Protein AF-A0A524R0C8-F1 (afdb_monomer_lite)

Radius of gyration: 30.44 Å; chains: 1; bounding box: 86×41×59 Å

Secondary structure (DSSP, 8-state):
---TTTT-GGGGS-----STTHHHHHHH-----PPPHHHHHHHHHHHHHHHHHHHHHHHHS-HHHHHHHHHHHHH-HHHHHHHHHHTTTTPPTT--

pLDDT: mean 80.7, std 19.2, range [49.34, 98.69]

Sequence (96 aa):
MEEPWLYSANNLARVEPSGPTELVTEVIERPSRRAGLGDLYQLAAVAGTALGAYHGYRRSGSVSWAFGWSLFGGLMPVFAIPLAFAQGFGKKKGKS

Foldseek 3Di:
DDDPPPPDPPVVPPPDPPDPPVVVVVVPPDPPDDCDPVNVLQVLLQVQLVQQLQQQCLQDVDNVSSNVSSNCRNVPSVPSVVVCVVVPRSDHPPDD

Structure (mmCIF, N/CA/C/O backbone):
data_AF-A0A524R0C8-F1
#
_entry.id   AF-A0A524R0C8-F1
#
loop_
_atom_site.group_PDB
_atom_site.id
_atom_site.type_symbol
_atom_site.label_atom_id
_atom_site.label_alt_id
_atom_site.label_comp_id
_atom_site.label_asym_id
_atom_site.label_entity_id
_atom_site.label_seq_id
_atom_site.pdbx_PDB_ins_code
_atom_site.Cartn_x
_atom_site.Cartn_y
_atom_site.Cartn_z
_atom_site.occupancy
_atom_site.B_iso_or_equiv
_atom_site.auth_seq_id
_atom_site.auth_comp_id
_atom_site.auth_asym_id
_atom_site.auth_atom_id
_atom_site.pdbx_PDB_model_num
ATOM 1 N N . MET A 1 1 ? 73.837 -27.720 -40.088 1.00 49.34 1 MET A N 1
ATOM 2 C CA . MET A 1 1 ? 73.716 -26.271 -39.847 1.00 49.34 1 MET A CA 1
ATOM 3 C C . MET A 1 1 ? 72.413 -26.122 -39.088 1.00 49.34 1 MET A C 1
ATOM 5 O O . MET A 1 1 ? 71.366 -26.390 -39.656 1.00 49.34 1 MET A O 1
ATOM 9 N N . GLU A 1 2 ? 72.515 -25.971 -37.769 1.00 54.97 2 GLU A N 1
ATOM 10 C CA . GLU A 1 2 ? 71.371 -25.954 -36.852 1.00 54.97 2 GLU A CA 1
ATOM 11 C C . GLU A 1 2 ? 70.812 -24.532 -36.802 1.00 54.97 2 GLU A C 1
ATOM 13 O O . GLU A 1 2 ? 71.564 -23.580 -36.602 1.00 54.97 2 GLU A O 1
ATOM 18 N N . GLU A 1 3 ? 69.514 -24.387 -37.050 1.00 61.28 3 GLU A N 1
ATOM 19 C CA . GLU A 1 3 ? 68.856 -23.088 -37.179 1.00 61.28 3 GLU A CA 1
ATOM 20 C C . GLU A 1 3 ? 68.407 -22.557 -35.793 1.00 61.28 3 GLU A C 1
ATOM 22 O O . GLU A 1 3 ? 67.565 -23.181 -35.142 1.00 61.28 3 GLU A O 1
ATOM 27 N N . PRO A 1 4 ? 68.924 -21.405 -35.317 1.00 59.91 4 PRO A N 1
ATOM 28 C CA . PRO A 1 4 ? 68.800 -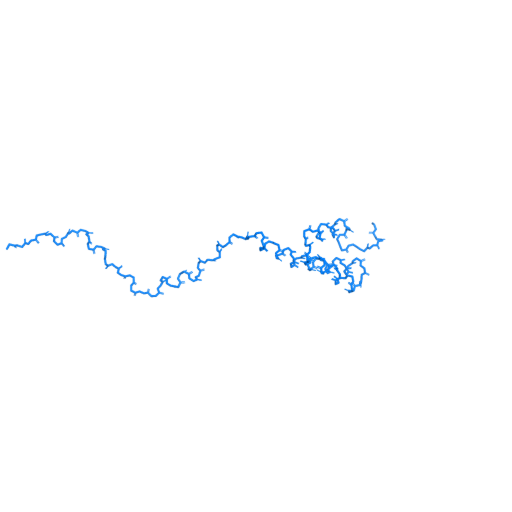20.938 -33.928 1.00 59.91 4 PRO A CA 1
ATOM 29 C C . PRO A 1 4 ? 67.511 -20.152 -33.609 1.00 59.91 4 PRO A C 1
ATOM 31 O O . PRO A 1 4 ? 67.456 -19.420 -32.623 1.00 59.91 4 PRO A O 1
ATOM 34 N N . TRP A 1 5 ? 66.450 -20.271 -34.412 1.00 60.31 5 TRP A N 1
ATOM 35 C CA . TRP A 1 5 ? 65.240 -19.440 -34.274 1.00 60.31 5 TRP A CA 1
ATOM 36 C C . TRP A 1 5 ? 64.086 -20.091 -33.488 1.00 60.31 5 TRP A C 1
ATOM 38 O O . TRP A 1 5 ? 63.005 -19.510 -33.381 1.00 60.31 5 TRP A O 1
ATOM 48 N N . LEU A 1 6 ? 64.315 -21.240 -32.842 1.00 53.28 6 LEU A N 1
ATOM 49 C CA . LEU A 1 6 ? 63.327 -21.901 -31.969 1.00 53.28 6 LEU A CA 1
ATOM 50 C C . LEU A 1 6 ? 63.185 -21.282 -30.560 1.00 53.28 6 LEU A C 1
ATOM 52 O O . LEU A 1 6 ? 62.549 -21.872 -29.693 1.00 53.28 6 LEU A O 1
ATOM 56 N N . TYR A 1 7 ? 63.717 -20.078 -30.331 1.00 56.38 7 TYR A N 1
ATOM 57 C CA . TYR A 1 7 ? 63.524 -19.302 -29.096 1.00 56.38 7 TYR A CA 1
ATOM 58 C C . TYR A 1 7 ? 62.953 -17.900 -29.375 1.00 56.38 7 TYR A C 1
ATOM 60 O O . TYR A 1 7 ? 63.360 -16.902 -28.787 1.00 56.38 7 TYR A O 1
ATOM 68 N N . SER A 1 8 ? 61.984 -17.800 -30.289 1.00 50.38 8 SER A N 1
ATOM 69 C CA . SER A 1 8 ? 61.129 -16.612 -30.379 1.00 50.38 8 SER A CA 1
ATOM 70 C C . SER A 1 8 ? 59.968 -16.748 -29.392 1.00 50.38 8 SER A C 1
ATOM 72 O O . SER A 1 8 ? 59.245 -17.745 -29.406 1.00 50.38 8 SER A O 1
ATOM 74 N N . ALA A 1 9 ? 59.786 -15.737 -28.540 1.00 55.25 9 ALA A N 1
ATOM 75 C CA . ALA A 1 9 ? 58.812 -15.635 -27.447 1.00 55.25 9 ALA A CA 1
ATOM 76 C C . ALA A 1 9 ? 57.320 -15.701 -27.863 1.00 55.25 9 ALA A C 1
ATOM 78 O O . ALA A 1 9 ? 56.436 -15.358 -27.082 1.00 55.25 9 ALA A O 1
ATOM 79 N N . ASN A 1 10 ? 57.022 -16.179 -29.071 1.00 53.97 10 ASN A N 1
ATOM 80 C CA . ASN A 1 10 ? 55.673 -16.336 -29.608 1.00 53.97 10 ASN A CA 1
ATOM 81 C C . ASN A 1 10 ? 55.041 -17.709 -29.307 1.00 53.97 10 ASN A C 1
ATOM 83 O O . ASN A 1 10 ? 53.877 -17.922 -29.627 1.00 53.97 10 ASN A O 1
ATOM 87 N N . ASN A 1 11 ? 55.752 -18.619 -28.631 1.00 53.09 11 ASN A N 1
ATOM 88 C CA . ASN A 1 11 ? 55.192 -19.887 -28.135 1.00 53.09 11 ASN A CA 1
ATOM 89 C C . ASN A 1 11 ? 54.517 -19.783 -26.752 1.00 53.09 11 ASN A C 1
ATOM 91 O O . ASN A 1 11 ? 54.236 -20.799 -26.123 1.00 53.09 11 ASN A O 1
ATOM 95 N N . LEU A 1 12 ? 54.208 -18.574 -26.277 1.00 53.03 12 LEU A N 1
ATOM 96 C CA . LEU A 1 12 ? 53.353 -18.383 -25.096 1.00 53.03 12 LEU A CA 1
ATOM 97 C C . LEU A 1 12 ? 51.852 -18.367 -25.435 1.00 53.03 12 LEU A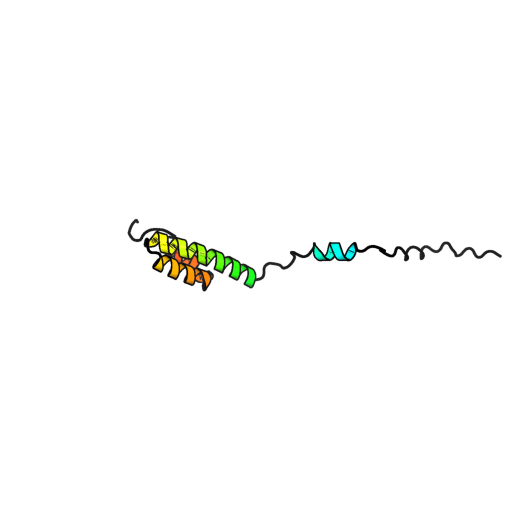 C 1
ATOM 99 O O . LEU A 1 12 ? 51.020 -18.260 -24.541 1.00 53.03 12 LEU A O 1
ATOM 103 N N . ALA A 1 13 ? 51.487 -18.541 -26.708 1.00 56.53 13 ALA A N 1
ATOM 104 C CA . ALA A 1 13 ? 50.099 -18.603 -27.166 1.00 56.53 13 ALA A CA 1
ATOM 105 C C . ALA A 1 13 ? 49.536 -20.037 -27.263 1.00 56.53 13 ALA A C 1
ATOM 107 O O . ALA A 1 13 ? 48.710 -20.328 -28.126 1.00 56.53 13 ALA A O 1
ATOM 108 N N . ARG A 1 14 ? 49.968 -20.955 -26.391 1.00 56.53 14 ARG A N 1
ATOM 109 C CA . ARG A 1 14 ? 49.257 -22.227 -26.188 1.00 56.53 14 ARG A CA 1
ATOM 110 C C . ARG A 1 14 ? 49.299 -22.665 -24.727 1.00 56.53 14 ARG A C 1
ATOM 112 O O . ARG A 1 14 ? 49.847 -23.705 -24.384 1.00 56.53 14 ARG A O 1
ATOM 119 N N . VAL A 1 15 ? 48.675 -21.866 -23.871 1.00 53.88 15 VAL A N 1
ATOM 120 C CA . VAL A 1 15 ? 47.952 -22.424 -22.728 1.00 53.88 15 VAL A CA 1
ATOM 121 C C . VAL A 1 15 ? 46.488 -22.390 -23.138 1.00 53.88 15 VAL A C 1
ATOM 123 O O . VAL A 1 15 ? 45.837 -21.354 -23.051 1.00 53.88 15 VAL A O 1
ATOM 126 N N . GLU A 1 16 ? 45.997 -23.500 -23.685 1.00 61.56 16 GLU A N 1
ATOM 127 C CA . GLU A 1 16 ? 44.554 -23.690 -23.779 1.00 61.56 16 GLU A CA 1
ATOM 128 C C . GLU A 1 16 ? 44.003 -23.796 -22.352 1.00 61.56 16 GLU A C 1
ATOM 130 O O . GLU A 1 16 ? 44.543 -24.580 -21.562 1.00 61.56 16 GLU A O 1
ATOM 135 N N . PRO A 1 17 ? 42.943 -23.061 -21.984 1.00 52.84 17 PRO A N 1
ATOM 136 C CA . PRO A 1 17 ? 42.205 -23.374 -20.775 1.00 52.84 17 PRO A CA 1
ATOM 137 C C . PRO A 1 17 ? 41.446 -24.689 -21.009 1.00 52.84 17 PRO A C 1
ATOM 139 O O . PRO A 1 17 ? 40.284 -24.708 -21.399 1.00 52.84 17 PRO A O 1
ATOM 142 N N . SER A 1 18 ? 42.109 -25.824 -20.788 1.00 56.94 18 SER A N 1
ATOM 143 C CA . SER A 1 18 ? 41.496 -27.153 -20.844 1.00 56.94 18 SER A CA 1
ATOM 144 C C . SER A 1 18 ? 40.707 -27.438 -19.559 1.00 56.94 18 SER A C 1
ATOM 146 O O . SER A 1 18 ? 41.039 -28.352 -18.801 1.00 56.94 18 SER A O 1
ATOM 148 N N . GLY A 1 19 ? 39.685 -26.631 -19.263 1.00 58.06 19 GLY A N 1
ATOM 149 C CA . GLY A 1 19 ? 38.866 -26.819 -18.068 1.00 58.06 19 GLY A CA 1
ATOM 150 C C . GLY A 1 19 ? 37.496 -26.136 -18.141 1.00 58.06 19 GLY A C 1
ATOM 151 O O . GLY A 1 19 ? 37.393 -25.031 -18.668 1.00 58.06 19 GLY A O 1
ATOM 152 N N . PRO A 1 20 ? 36.438 -26.742 -17.569 1.00 56.41 20 PRO A N 1
ATOM 153 C CA . PRO A 1 20 ? 35.090 -26.172 -17.491 1.00 56.41 20 PRO A CA 1
ATOM 154 C C . PRO A 1 20 ? 34.984 -25.057 -16.431 1.00 56.41 20 PRO A C 1
ATOM 156 O O . PRO A 1 20 ? 33.997 -24.967 -15.708 1.00 56.41 20 PRO A O 1
ATOM 159 N N . THR A 1 21 ? 36.010 -24.220 -16.288 1.00 54.56 21 THR A N 1
ATOM 160 C CA . THR A 1 21 ? 36.104 -23.224 -15.208 1.00 54.56 21 THR A CA 1
ATOM 161 C C . THR A 1 21 ? 35.584 -21.850 -15.640 1.00 54.56 21 THR A C 1
ATOM 163 O O . THR A 1 21 ? 35.095 -21.086 -14.809 1.00 54.56 21 THR A O 1
ATOM 166 N N . GLU A 1 22 ? 35.595 -21.545 -16.942 1.00 53.69 22 GLU A N 1
ATOM 167 C CA . GLU A 1 22 ? 35.019 -20.291 -17.458 1.00 53.69 22 GLU A CA 1
ATOM 168 C C . GLU A 1 22 ? 33.482 -20.300 -17.420 1.00 53.69 22 GLU A C 1
ATOM 170 O O . GLU A 1 22 ? 32.868 -19.300 -17.056 1.00 53.69 22 GLU A O 1
ATOM 175 N N . LEU A 1 23 ? 32.857 -21.461 -17.650 1.00 53.00 23 LEU A N 1
ATOM 176 C CA . LEU A 1 23 ? 31.399 -21.629 -17.567 1.00 53.00 23 LEU A CA 1
ATOM 177 C C . LEU A 1 23 ? 30.849 -21.515 -16.138 1.00 53.00 23 LEU A C 1
ATOM 179 O O . LEU A 1 23 ? 29.687 -21.165 -15.951 1.00 53.00 23 LEU A O 1
ATOM 183 N N . VAL A 1 24 ? 31.662 -21.805 -15.119 1.00 55.72 24 VAL A N 1
ATOM 184 C CA . VAL A 1 24 ? 31.228 -21.740 -13.712 1.00 55.72 24 VAL A CA 1
ATOM 185 C C . VAL A 1 24 ? 31.335 -20.315 -13.164 1.00 55.72 24 VAL A C 1
ATOM 187 O O . VAL A 1 24 ? 30.533 -19.925 -12.318 1.00 55.72 24 VAL A O 1
ATOM 190 N N . THR A 1 25 ? 32.264 -19.508 -13.682 1.00 54.97 25 THR A N 1
ATOM 191 C CA . THR A 1 25 ? 32.439 -18.119 -13.227 1.00 54.97 25 THR A CA 1
ATOM 192 C C . THR A 1 25 ? 31.370 -17.188 -13.815 1.00 54.97 25 THR A C 1
ATOM 194 O O . THR A 1 25 ? 30.828 -16.350 -13.098 1.00 54.97 25 THR A O 1
ATOM 197 N N . GLU A 1 26 ? 30.958 -17.392 -15.073 1.00 54.12 26 GLU A N 1
ATOM 198 C CA . GLU A 1 26 ? 29.917 -16.568 -15.714 1.00 54.12 26 GLU A CA 1
ATOM 199 C C . GLU A 1 26 ? 28.521 -16.751 -15.078 1.00 54.12 26 GLU A C 1
ATOM 201 O O . GLU A 1 26 ? 27.713 -15.822 -15.041 1.00 54.12 26 GLU A O 1
ATOM 206 N N . VAL A 1 27 ? 28.246 -17.931 -14.511 1.00 57.44 27 VAL A N 1
ATOM 207 C CA . VAL A 1 27 ? 26.958 -18.261 -13.872 1.00 57.44 27 VAL A CA 1
ATOM 208 C C . VAL A 1 27 ? 26.808 -17.622 -12.484 1.00 57.44 27 VAL A C 1
ATOM 210 O O . VAL A 1 27 ? 25.685 -17.406 -12.027 1.00 57.44 27 VAL A O 1
ATOM 213 N N . ILE A 1 28 ? 27.914 -17.284 -11.813 1.00 58.94 28 ILE A N 1
ATOM 214 C CA . ILE A 1 28 ? 27.895 -16.764 -10.434 1.00 58.94 28 ILE A CA 1
ATOM 215 C C . ILE A 1 28 ? 27.981 -15.226 -10.399 1.00 58.94 28 ILE A C 1
ATOM 217 O O . ILE A 1 28 ? 27.491 -14.596 -9.460 1.00 58.94 28 ILE A O 1
ATOM 221 N N . GLU A 1 29 ? 28.501 -14.590 -11.449 1.00 59.34 29 GLU A N 1
ATOM 222 C CA . GLU A 1 29 ? 28.802 -13.155 -11.469 1.00 59.34 29 GLU A CA 1
ATOM 223 C C . GLU A 1 29 ? 27.847 -12.326 -12.345 1.00 59.34 29 GLU A C 1
ATOM 225 O O . GLU A 1 29 ? 28.253 -11.634 -13.279 1.00 59.34 29 GLU A O 1
ATOM 230 N N . ARG A 1 30 ? 26.542 -12.305 -12.034 1.00 58.22 30 ARG A N 1
ATOM 231 C CA . ARG A 1 30 ? 25.726 -11.170 -12.510 1.00 58.22 30 ARG A CA 1
ATOM 232 C C . ARG A 1 30 ? 24.509 -10.768 -11.670 1.00 58.22 30 ARG A C 1
ATOM 234 O O . ARG A 1 30 ? 23.415 -10.642 -12.220 1.00 58.22 30 ARG A O 1
ATOM 241 N N . PRO A 1 31 ? 24.660 -10.357 -10.399 1.00 59.84 31 PRO A N 1
ATOM 242 C CA . PRO A 1 31 ? 23.723 -9.410 -9.811 1.00 59.84 31 PRO A CA 1
ATOM 243 C C . PRO A 1 31 ? 24.138 -7.976 -10.193 1.00 59.84 31 PRO A C 1
ATOM 245 O O . PRO A 1 31 ? 24.378 -7.137 -9.334 1.00 59.84 31 PRO A O 1
ATOM 248 N N . SER A 1 32 ? 24.281 -7.673 -11.488 1.00 61.25 32 SER A N 1
ATOM 249 C CA . SER A 1 32 ? 24.638 -6.322 -11.958 1.00 61.25 32 SER A CA 1
ATOM 250 C C . SER A 1 32 ? 23.594 -5.721 -12.897 1.00 61.25 32 SER A C 1
ATOM 252 O O . SER A 1 32 ? 23.909 -4.925 -13.781 1.00 61.25 32 SER A O 1
ATOM 254 N N . ARG A 1 33 ? 22.309 -6.028 -12.675 1.00 70.69 33 ARG A N 1
ATOM 255 C CA . ARG A 1 33 ? 21.265 -5.082 -13.085 1.00 70.69 33 ARG A CA 1
ATOM 256 C C . ARG A 1 33 ? 21.172 -4.012 -12.008 1.00 70.69 33 ARG A C 1
ATOM 258 O O . ARG A 1 33 ? 20.812 -4.305 -10.872 1.00 70.69 33 ARG A O 1
ATOM 265 N N . ARG A 1 34 ? 21.505 -2.766 -12.360 1.00 75.25 34 ARG A N 1
ATOM 266 C CA . ARG A 1 34 ? 21.069 -1.613 -11.563 1.00 75.25 34 ARG A CA 1
ATOM 267 C C . ARG A 1 34 ? 19.558 -1.736 -11.403 1.00 75.25 34 ARG A C 1
ATOM 269 O O . ARG A 1 34 ? 18.888 -1.956 -12.412 1.00 75.25 34 ARG A O 1
ATOM 276 N N . ALA A 1 35 ? 19.062 -1.619 -10.172 1.00 80.06 35 ALA A N 1
ATOM 277 C CA . ALA A 1 35 ? 17.630 -1.656 -9.909 1.00 80.06 35 ALA A CA 1
ATOM 278 C C . ALA A 1 35 ? 16.941 -0.647 -10.835 1.00 80.06 35 ALA A C 1
ATOM 280 O O . ALA A 1 35 ? 17.236 0.552 -10.803 1.00 80.06 35 ALA A O 1
ATOM 281 N N . GLY A 1 36 ? 16.095 -1.160 -11.720 1.00 89.69 36 GLY A N 1
ATOM 282 C CA . GLY A 1 36 ? 15.334 -0.342 -12.642 1.00 89.69 36 GLY A CA 1
ATOM 283 C C . GLY A 1 36 ? 14.189 0.348 -11.915 1.00 89.69 36 GLY A C 1
ATOM 284 O O . GLY A 1 36 ? 13.775 -0.054 -10.827 1.00 89.69 36 GLY A O 1
ATOM 285 N N . LEU A 1 37 ? 13.608 1.361 -12.556 1.00 92.31 37 LEU A N 1
ATOM 286 C CA . LEU A 1 37 ? 12.413 2.031 -12.039 1.00 92.31 37 LEU A CA 1
ATOM 287 C C . LEU A 1 37 ? 11.266 1.033 -11.765 1.00 92.31 37 LEU A C 1
ATOM 289 O O . LEU A 1 37 ? 10.508 1.207 -10.816 1.00 92.31 37 LEU A O 1
ATOM 293 N N . GLY A 1 38 ? 11.180 -0.039 -12.562 1.00 94.50 38 GLY A N 1
ATOM 294 C CA . GLY A 1 38 ? 10.229 -1.134 -12.365 1.00 94.50 38 GLY A CA 1
ATOM 295 C C . GLY A 1 38 ? 10.494 -1.965 -11.107 1.00 94.50 38 GLY A C 1
ATOM 296 O O . GLY A 1 38 ? 9.547 -2.271 -10.389 1.00 94.50 38 GLY A O 1
ATOM 297 N N . ASP A 1 39 ? 11.756 -2.266 -10.793 1.00 94.38 39 ASP A N 1
ATOM 298 C CA . ASP A 1 39 ? 12.119 -3.016 -9.580 1.00 94.38 39 ASP A CA 1
ATOM 299 C C . ASP A 1 39 ? 11.778 -2.200 -8.328 1.00 94.38 39 ASP A C 1
ATOM 301 O O . ASP A 1 39 ? 11.187 -2.707 -7.374 1.00 94.38 39 ASP A O 1
ATOM 305 N N . LEU A 1 40 ? 12.074 -0.896 -8.365 1.00 94.69 40 LEU A N 1
ATOM 306 C CA . LEU A 1 40 ? 11.702 0.036 -7.301 1.00 94.69 40 LEU A CA 1
ATOM 307 C C . LEU A 1 40 ? 10.185 0.139 -7.146 1.00 94.69 40 LEU A C 1
ATOM 309 O O . LEU A 1 40 ? 9.688 0.147 -6.022 1.00 94.69 40 LEU A O 1
ATOM 313 N N . TYR A 1 41 ? 9.444 0.188 -8.254 1.00 95.88 41 TYR A N 1
ATOM 314 C CA . TYR A 1 41 ? 7.987 0.217 -8.211 1.00 95.88 41 TYR A CA 1
ATOM 315 C C . TYR A 1 41 ? 7.409 -1.076 -7.624 1.00 95.88 41 TYR A C 1
ATOM 317 O O . TYR A 1 41 ? 6.507 -1.005 -6.796 1.00 95.88 41 TYR A O 1
ATOM 325 N N . GLN A 1 42 ? 7.941 -2.249 -7.983 1.00 97.19 42 GLN A N 1
ATOM 326 C CA . GLN A 1 42 ? 7.504 -3.527 -7.410 1.00 97.19 42 GLN A CA 1
ATOM 327 C C . GLN A 1 42 ? 7.785 -3.606 -5.909 1.00 97.19 42 GLN A C 1
ATOM 329 O O . GLN A 1 42 ? 6.901 -3.973 -5.136 1.00 97.19 42 GLN A O 1
ATOM 334 N N . LEU A 1 43 ? 8.981 -3.199 -5.473 1.00 96.94 43 LEU A N 1
ATOM 335 C CA . LEU A 1 43 ? 9.304 -3.105 -4.049 1.00 96.94 43 LEU A CA 1
ATOM 336 C C . LEU A 1 43 ? 8.364 -2.133 -3.330 1.00 96.94 43 LEU A C 1
ATOM 338 O O . LEU A 1 43 ? 7.851 -2.449 -2.255 1.00 96.94 43 LEU A O 1
ATOM 342 N N . ALA A 1 44 ? 8.083 -0.980 -3.940 1.00 97.31 44 ALA A N 1
ATOM 343 C CA . ALA A 1 44 ? 7.146 -0.007 -3.399 1.00 97.31 44 ALA A CA 1
ATOM 344 C C . ALA A 1 44 ? 5.717 -0.560 -3.343 1.00 97.31 44 ALA A C 1
ATOM 346 O O . ALA A 1 44 ? 5.024 -0.292 -2.371 1.00 97.31 44 ALA A O 1
ATOM 347 N N . ALA A 1 45 ? 5.280 -1.350 -4.324 1.00 98.31 45 ALA A N 1
ATOM 348 C CA . ALA A 1 45 ? 3.970 -1.999 -4.343 1.00 98.31 45 ALA A CA 1
ATOM 349 C C . ALA A 1 45 ? 3.841 -3.047 -3.229 1.00 98.31 45 ALA A C 1
ATOM 351 O O . ALA A 1 45 ? 2.842 -3.073 -2.508 1.00 98.31 45 ALA A O 1
ATOM 352 N N . VAL A 1 46 ? 4.868 -3.876 -3.017 1.00 98.44 46 VAL A N 1
ATOM 353 C CA . VAL A 1 46 ? 4.897 -4.843 -1.906 1.00 98.44 46 VAL A CA 1
ATOM 354 C C . VAL A 1 46 ? 4.848 -4.112 -0.563 1.00 98.44 46 VAL A C 1
ATOM 356 O O . VAL A 1 46 ? 3.997 -4.411 0.278 1.00 98.44 46 VAL A O 1
ATOM 359 N N . ALA A 1 47 ? 5.705 -3.104 -0.380 1.00 97.88 47 ALA A N 1
ATOM 360 C CA . ALA A 1 47 ? 5.711 -2.283 0.826 1.00 97.88 47 ALA A CA 1
ATOM 361 C C . ALA A 1 47 ? 4.373 -1.553 1.018 1.00 97.88 47 ALA A C 1
ATOM 363 O O . ALA A 1 47 ? 3.816 -1.556 2.112 1.00 97.88 47 ALA A O 1
ATOM 364 N N . GLY A 1 48 ? 3.822 -0.979 -0.047 1.00 98.31 48 GLY A N 1
ATOM 365 C CA . GLY A 1 48 ? 2.548 -0.275 -0.058 1.00 98.31 48 GLY A CA 1
ATOM 366 C C . GLY A 1 48 ? 1.389 -1.186 0.325 1.00 98.31 48 GLY A C 1
ATOM 367 O O . GLY A 1 48 ? 0.554 -0.783 1.128 1.00 98.31 48 GLY A O 1
ATOM 368 N N . THR A 1 49 ? 1.373 -2.430 -0.154 1.00 98.69 49 THR A N 1
ATOM 369 C CA . THR A 1 49 ? 0.380 -3.447 0.229 1.00 98.69 49 THR A CA 1
ATOM 370 C C . THR A 1 49 ? 0.400 -3.681 1.741 1.00 98.69 49 THR A C 1
ATOM 372 O O . THR A 1 49 ? -0.624 -3.539 2.411 1.00 98.69 49 THR A O 1
ATOM 375 N N . ALA A 1 50 ? 1.578 -3.960 2.306 1.00 98.31 50 ALA A N 1
ATOM 376 C CA . ALA A 1 50 ? 1.730 -4.223 3.737 1.00 98.31 50 ALA A CA 1
ATOM 377 C C . ALA A 1 50 ? 1.407 -2.989 4.600 1.00 98.31 50 ALA A C 1
ATOM 379 O O . ALA A 1 50 ? 0.646 -3.073 5.569 1.00 98.31 50 ALA A O 1
ATOM 380 N N . LEU A 1 51 ? 1.950 -1.824 4.232 1.00 97.94 51 LEU A N 1
ATOM 381 C CA . LEU A 1 51 ? 1.721 -0.561 4.936 1.00 97.94 51 LEU A CA 1
ATOM 382 C C . LEU A 1 51 ? 0.254 -0.131 4.852 1.00 97.94 51 LEU A C 1
ATOM 384 O O . LEU A 1 51 ? -0.300 0.335 5.846 1.00 97.94 51 LEU A O 1
ATOM 388 N N . GLY A 1 52 ? -0.384 -0.319 3.699 1.00 98.06 52 GLY A N 1
ATOM 389 C CA . GLY A 1 52 ? -1.799 -0.056 3.480 1.00 98.06 52 GLY A CA 1
ATOM 390 C C . GLY A 1 52 ? -2.675 -0.938 4.365 1.00 98.06 52 GLY A C 1
ATOM 391 O O . GLY A 1 52 ? -3.482 -0.415 5.136 1.00 98.06 52 GLY A O 1
ATOM 392 N N . ALA A 1 53 ? -2.464 -2.257 4.340 1.00 98.44 53 ALA A N 1
ATOM 393 C CA . ALA A 1 53 ? -3.186 -3.192 5.203 1.00 98.44 53 ALA A CA 1
ATOM 394 C C . ALA A 1 53 ? -3.090 -2.788 6.682 1.00 98.44 53 ALA A C 1
ATOM 396 O O . ALA A 1 53 ? -4.108 -2.646 7.368 1.00 98.44 53 ALA A O 1
ATOM 397 N N . TYR A 1 54 ? -1.869 -2.521 7.159 1.00 98.00 54 TYR A N 1
ATOM 398 C CA . TYR A 1 54 ? -1.631 -2.075 8.529 1.00 98.00 54 TYR A CA 1
ATOM 399 C C . TYR A 1 54 ? -2.335 -0.748 8.836 1.00 98.00 54 TYR A C 1
ATOM 401 O O . TYR A 1 54 ? -3.035 -0.640 9.846 1.00 98.00 54 TYR A O 1
ATOM 409 N N . HIS A 1 55 ? -2.191 0.257 7.967 1.00 97.38 55 HIS A N 1
ATOM 410 C CA . HIS A 1 55 ? -2.816 1.565 8.139 1.00 97.38 55 HIS A CA 1
ATOM 411 C C . HIS A 1 55 ? -4.340 1.455 8.238 1.00 97.38 55 HIS A C 1
ATOM 413 O O . HIS A 1 55 ? -4.936 1.958 9.196 1.00 97.38 55 HIS A O 1
ATOM 419 N N . GLY A 1 56 ? -4.971 0.772 7.279 1.00 96.94 56 GLY A N 1
ATOM 420 C CA . GLY A 1 56 ? -6.418 0.586 7.231 1.00 96.94 56 GLY A CA 1
ATOM 421 C C . GLY A 1 56 ? -6.931 -0.133 8.477 1.00 96.94 56 GLY A C 1
ATOM 422 O O . GLY A 1 56 ? -7.847 0.359 9.150 1.00 96.94 56 GLY A O 1
ATOM 423 N N . TYR A 1 57 ? -6.285 -1.235 8.863 1.00 96.88 57 TYR A N 1
ATOM 424 C CA . TYR A 1 57 ? -6.684 -1.971 10.059 1.00 96.88 57 TYR A CA 1
ATOM 425 C C . TYR A 1 57 ? -6.528 -1.127 11.324 1.00 96.88 57 TYR A C 1
ATOM 427 O O . TYR A 1 57 ? -7.455 -1.017 12.119 1.00 96.88 57 TYR A O 1
ATOM 435 N N . ARG A 1 58 ? -5.389 -0.462 11.523 1.00 95.06 58 ARG A N 1
ATOM 436 C CA . ARG A 1 58 ? -5.140 0.311 12.750 1.00 95.06 58 ARG A CA 1
ATOM 437 C C . ARG A 1 58 ? -6.037 1.532 12.884 1.00 95.06 58 ARG A C 1
ATOM 439 O O . ARG A 1 58 ? -6.421 1.873 14.002 1.00 95.06 58 ARG A O 1
ATOM 446 N N . ARG A 1 59 ? -6.394 2.170 11.770 1.00 92.25 59 ARG A N 1
ATOM 447 C CA . ARG A 1 59 ? -7.246 3.363 11.763 1.00 92.25 59 ARG A CA 1
ATOM 448 C C . ARG A 1 59 ? -8.702 3.056 12.111 1.00 92.25 59 ARG A C 1
ATOM 450 O O . ARG A 1 59 ? -9.361 3.912 12.699 1.00 92.25 59 ARG A O 1
ATOM 457 N N . SER A 1 60 ? -9.188 1.867 11.751 1.00 94.12 60 SER A N 1
ATOM 458 C CA . SER A 1 60 ? -10.618 1.521 11.797 1.00 94.12 60 SER A CA 1
ATOM 459 C C . SER A 1 60 ? -10.973 0.292 12.642 1.00 94.12 60 SER A C 1
ATOM 461 O O . SER A 1 60 ? -12.111 0.169 13.076 1.00 94.12 60 SER A O 1
ATOM 463 N N . GLY A 1 61 ? -10.032 -0.625 12.869 1.00 93.75 61 GLY A N 1
ATOM 464 C CA . GLY A 1 61 ? -10.286 -1.970 13.395 1.00 93.75 61 GLY A CA 1
ATOM 465 C C . GLY A 1 61 ? -10.939 -2.933 12.393 1.00 93.75 61 GLY A C 1
ATOM 466 O O . GLY A 1 61 ? -11.269 -4.051 12.771 1.00 93.75 61 GLY A O 1
ATOM 467 N N . SER A 1 62 ? -11.144 -2.527 11.134 1.00 95.38 62 SER A N 1
ATOM 468 C CA . SER A 1 62 ? -11.868 -3.307 10.124 1.00 95.38 62 SER A CA 1
ATOM 469 C C . SER A 1 62 ? -10.929 -4.027 9.159 1.00 95.38 62 SER A C 1
ATOM 471 O O . SER A 1 62 ? -10.042 -3.412 8.561 1.00 95.38 62 SER A O 1
ATOM 473 N N . VAL A 1 63 ? -11.178 -5.324 8.952 1.00 97.31 63 VAL A N 1
ATOM 474 C CA . VAL A 1 63 ? -10.474 -6.152 7.958 1.00 97.31 63 VAL A CA 1
ATOM 475 C C . VAL A 1 63 ? -10.794 -5.694 6.535 1.00 97.31 63 VAL A C 1
ATOM 477 O O . VAL A 1 63 ? -9.890 -5.596 5.713 1.00 97.31 63 VAL A O 1
ATOM 480 N N . SER A 1 64 ? -12.043 -5.326 6.239 1.00 96.56 64 SER A N 1
ATOM 481 C CA . SER A 1 64 ? -12.416 -4.834 4.905 1.00 96.56 64 SER A CA 1
ATOM 482 C C . SER A 1 64 ? -11.727 -3.509 4.577 1.00 96.56 64 SER A C 1
ATOM 484 O O . SER A 1 64 ? -11.292 -3.293 3.448 1.00 96.56 64 SER A O 1
ATOM 486 N N . TRP A 1 65 ? -11.566 -2.629 5.571 1.00 95.94 65 TRP A N 1
ATOM 487 C CA . TRP A 1 65 ? -10.827 -1.380 5.378 1.00 95.94 65 TRP A CA 1
ATOM 488 C C . TRP A 1 65 ? -9.321 -1.621 5.236 1.00 95.94 65 TRP A C 1
ATOM 490 O O . TRP A 1 65 ? -8.668 -0.960 4.430 1.00 95.94 65 TRP A O 1
ATOM 500 N N . ALA A 1 66 ? -8.774 -2.598 5.966 1.00 97.94 66 ALA A N 1
ATOM 501 C CA . ALA A 1 66 ? -7.410 -3.074 5.760 1.00 97.94 66 ALA A CA 1
ATOM 502 C C . ALA A 1 66 ? -7.214 -3.576 4.325 1.00 97.94 66 ALA A C 1
ATOM 504 O O . ALA A 1 66 ? -6.271 -3.165 3.660 1.00 97.94 66 ALA A O 1
ATOM 505 N N . PHE A 1 67 ? -8.140 -4.391 3.817 1.00 98.38 67 PHE A N 1
ATOM 506 C CA . PHE A 1 67 ? -8.082 -4.914 2.457 1.00 98.38 67 PHE A CA 1
ATOM 507 C C . PHE A 1 67 ? -8.134 -3.801 1.402 1.00 98.38 67 PHE A C 1
ATOM 509 O O . PHE A 1 67 ? -7.301 -3.780 0.499 1.00 98.38 67 PHE A O 1
ATOM 516 N N . GLY A 1 68 ? -9.041 -2.828 1.547 1.00 98.00 68 GLY A N 1
ATOM 517 C CA . GLY A 1 68 ? -9.118 -1.681 0.636 1.00 98.00 68 GLY A CA 1
ATOM 518 C C . GLY A 1 68 ? -7.813 -0.879 0.581 1.00 98.00 68 GLY A C 1
ATOM 519 O O . GLY A 1 68 ? -7.313 -0.578 -0.502 1.00 98.00 68 GLY A O 1
ATOM 520 N N . TRP A 1 69 ? -7.210 -0.594 1.739 1.00 98.12 69 TRP A N 1
ATOM 521 C CA . TRP A 1 69 ? -5.916 0.092 1.792 1.00 98.12 69 TRP A CA 1
ATOM 522 C C . TRP A 1 69 ? -4.750 -0.767 1.307 1.00 98.12 69 TRP A C 1
ATOM 524 O O . TRP A 1 69 ? -3.827 -0.232 0.702 1.00 98.12 69 TRP A O 1
ATOM 534 N N . SER A 1 70 ? -4.787 -2.078 1.541 1.00 98.38 70 SER A N 1
ATOM 535 C CA . SER A 1 70 ? -3.811 -3.034 1.013 1.00 98.38 70 SER A CA 1
ATOM 536 C C . SER A 1 70 ? -3.804 -3.010 -0.512 1.00 98.38 70 SER A C 1
ATOM 538 O O . SER A 1 70 ? -2.751 -2.873 -1.128 1.00 98.38 70 SER A O 1
ATOM 540 N N . LEU A 1 71 ? -4.987 -3.086 -1.128 1.00 98.56 71 LEU A N 1
ATOM 541 C CA . LEU A 1 71 ? -5.130 -3.051 -2.579 1.00 98.56 71 LEU A CA 1
ATOM 542 C C . LEU A 1 71 ? -4.677 -1.702 -3.147 1.00 98.56 71 LEU A C 1
ATOM 544 O O . LEU A 1 71 ? -3.913 -1.661 -4.108 1.00 98.56 71 LEU A O 1
ATOM 548 N N . PHE A 1 72 ? -5.087 -0.596 -2.521 1.00 98.38 72 PHE A N 1
ATOM 549 C CA . PHE A 1 72 ? -4.658 0.740 -2.933 1.00 98.38 72 PHE A CA 1
ATOM 550 C C . PHE A 1 72 ? -3.137 0.924 -2.814 1.00 98.38 72 PHE A C 1
ATOM 552 O O . PHE A 1 72 ? -2.509 1.477 -3.714 1.00 98.38 72 PHE A O 1
ATOM 559 N N . GLY A 1 73 ? -2.537 0.408 -1.742 1.00 98.19 73 GLY A N 1
ATOM 560 C CA . GLY A 1 73 ? -1.098 0.421 -1.512 1.00 98.19 73 GLY A CA 1
ATOM 561 C C . GLY A 1 73 ? -0.298 -0.379 -2.535 1.00 98.19 73 GLY A C 1
ATOM 562 O O . GLY A 1 73 ? 0.760 0.076 -2.958 1.00 98.19 73 GLY A O 1
ATOM 563 N N . GLY A 1 74 ? -0.808 -1.535 -2.960 1.00 98.25 74 GLY A N 1
ATOM 564 C CA . GLY A 1 74 ? -0.171 -2.354 -3.991 1.00 98.25 74 GLY A CA 1
ATOM 565 C C . GLY A 1 74 ? -0.293 -1.775 -5.397 1.00 98.25 74 GLY A C 1
ATOM 566 O O . GLY A 1 74 ? 0.673 -1.790 -6.151 1.00 98.25 74 GLY A O 1
ATOM 567 N N . LEU A 1 75 ? -1.462 -1.235 -5.750 1.00 98.25 75 LEU A N 1
ATOM 568 C CA . LEU A 1 75 ? -1.712 -0.706 -7.094 1.00 98.25 75 LEU A CA 1
ATOM 569 C C . LEU A 1 75 ? -1.147 0.698 -7.302 1.00 98.25 75 LEU A C 1
ATOM 571 O O . LEU A 1 75 ? -0.773 1.052 -8.413 1.00 98.25 75 LEU A O 1
ATOM 575 N N . MET A 1 76 ? -1.129 1.523 -6.257 1.00 97.75 76 MET A N 1
ATOM 576 C CA . MET A 1 76 ? -0.763 2.937 -6.348 1.00 97.75 76 MET A CA 1
ATOM 577 C C . MET A 1 76 ? 0.169 3.344 -5.196 1.00 97.75 76 MET A C 1
ATOM 579 O O . MET A 1 76 ? -0.131 4.302 -4.476 1.00 97.75 76 MET A O 1
ATOM 583 N N . PRO A 1 77 ? 1.325 2.672 -5.008 1.00 97.06 77 PRO A N 1
ATOM 584 C CA . PRO A 1 77 ? 2.196 2.886 -3.848 1.00 97.06 77 PRO A CA 1
ATOM 585 C C . PRO A 1 77 ? 2.696 4.329 -3.723 1.00 97.06 77 PRO A C 1
ATOM 587 O O . PRO A 1 77 ? 2.785 4.863 -2.617 1.00 97.06 77 PRO A O 1
ATOM 590 N N . VAL A 1 78 ? 2.939 4.989 -4.861 1.00 97.19 78 VAL A N 1
ATOM 591 C CA . VAL A 1 78 ? 3.406 6.384 -4.938 1.00 97.19 78 VAL A CA 1
ATOM 592 C C . VAL A 1 78 ? 2.403 7.368 -4.324 1.00 97.19 78 VAL A C 1
ATOM 594 O O . VAL A 1 78 ? 2.811 8.382 -3.769 1.00 97.19 78 VAL A O 1
ATOM 597 N N . PHE A 1 79 ? 1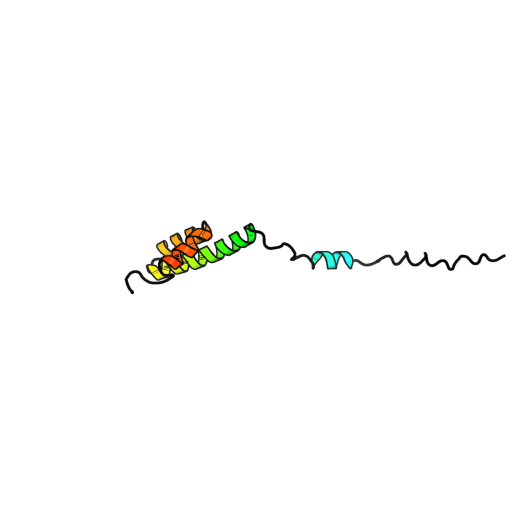.102 7.065 -4.366 1.00 97.31 79 PHE A N 1
ATOM 598 C CA . PHE A 1 79 ? 0.059 7.903 -3.765 1.00 97.31 79 PHE A CA 1
ATOM 599 C C . PHE A 1 79 ? -0.366 7.395 -2.390 1.00 97.31 79 PHE A C 1
ATOM 601 O O . PHE A 1 79 ? -0.528 8.176 -1.452 1.00 97.31 79 PHE A O 1
ATOM 608 N N . ALA A 1 80 ? -0.533 6.081 -2.261 1.00 97.06 80 ALA A N 1
ATOM 609 C CA . ALA A 1 80 ? -1.045 5.452 -1.058 1.00 97.06 80 ALA A CA 1
ATOM 610 C C . ALA A 1 80 ? -0.133 5.668 0.148 1.00 97.06 80 ALA A C 1
ATOM 612 O O . ALA A 1 80 ? -0.632 5.988 1.227 1.00 97.06 80 ALA A O 1
ATOM 613 N N . ILE A 1 81 ? 1.187 5.543 -0.034 1.00 95.88 81 ILE A N 1
ATOM 614 C CA . ILE A 1 81 ? 2.146 5.705 1.060 1.00 95.88 81 ILE A CA 1
ATOM 615 C C . ILE A 1 81 ? 2.105 7.151 1.589 1.00 95.88 81 ILE A C 1
ATOM 617 O O . ILE A 1 81 ? 1.752 7.316 2.760 1.00 95.88 81 ILE A O 1
ATOM 621 N N . PRO A 1 82 ? 2.346 8.211 0.786 1.00 97.75 82 PRO A N 1
ATOM 622 C CA . PRO A 1 82 ? 2.257 9.585 1.286 1.00 97.75 82 PRO A CA 1
ATOM 623 C C . PRO A 1 82 ? 0.896 9.924 1.897 1.00 97.75 82 PRO A C 1
ATOM 625 O O . PRO A 1 82 ? 0.843 10.546 2.958 1.00 97.75 82 PRO A O 1
ATOM 628 N N . LEU A 1 83 ? -0.205 9.476 1.281 1.00 96.75 83 LEU A N 1
ATOM 629 C CA . LEU A 1 83 ? -1.548 9.733 1.797 1.00 96.75 83 LEU A CA 1
ATOM 630 C C . LEU A 1 83 ? -1.761 9.094 3.175 1.00 96.75 83 LEU A C 1
ATOM 632 O O . LEU A 1 83 ? -2.295 9.739 4.076 1.00 96.75 83 LEU A O 1
ATOM 636 N N . ALA A 1 84 ? -1.316 7.852 3.368 1.00 95.12 84 ALA A N 1
ATOM 637 C CA . ALA A 1 84 ? -1.425 7.159 4.647 1.00 95.12 84 ALA A CA 1
ATOM 638 C C . ALA A 1 84 ? -0.626 7.871 5.755 1.00 95.12 84 ALA A C 1
ATOM 640 O O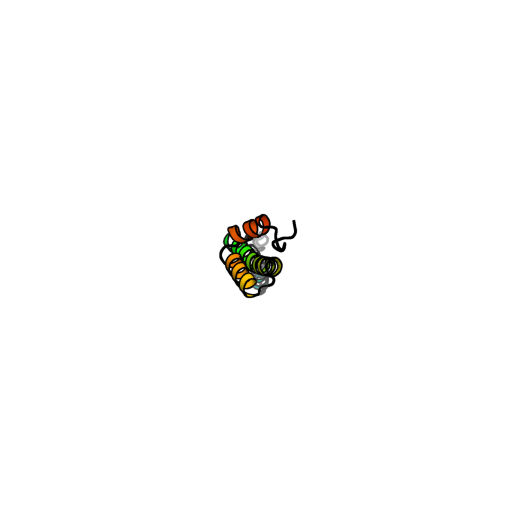 . ALA A 1 84 ? -1.092 7.950 6.895 1.00 95.12 84 ALA A O 1
ATOM 641 N N . PHE A 1 85 ? 0.549 8.426 5.433 1.00 95.94 85 PHE A N 1
ATOM 642 C CA . PHE A 1 85 ? 1.333 9.242 6.367 1.00 95.94 85 PHE A CA 1
ATOM 643 C C . PHE A 1 85 ? 0.669 10.586 6.669 1.00 95.94 85 PHE A C 1
ATOM 645 O O . PHE A 1 85 ? 0.515 10.925 7.845 1.00 95.94 85 PHE A O 1
ATOM 652 N N . ALA A 1 86 ? 0.184 11.297 5.649 1.00 95.12 86 ALA A N 1
ATOM 653 C CA . ALA A 1 86 ? -0.537 12.559 5.809 1.00 95.12 86 ALA A CA 1
ATOM 654 C C . ALA A 1 86 ? -1.810 12.406 6.661 1.00 95.12 86 ALA A C 1
ATOM 656 O O . ALA A 1 86 ? -2.153 13.287 7.445 1.00 95.12 86 ALA A O 1
ATOM 657 N N . GLN A 1 87 ? -2.489 11.259 6.578 1.00 93.56 87 GLN A N 1
ATOM 658 C CA . GLN A 1 87 ? -3.676 10.957 7.385 1.00 93.56 87 GLN A CA 1
ATOM 659 C C . GLN A 1 87 ? -3.369 10.541 8.836 1.00 93.56 87 GLN A C 1
ATOM 661 O O . GLN A 1 87 ? -4.300 10.240 9.592 1.00 93.56 87 GLN A O 1
ATOM 666 N N . GLY A 1 88 ? -2.094 10.523 9.239 1.00 93.38 88 GLY A N 1
ATOM 667 C CA . GLY A 1 88 ? -1.639 10.038 10.538 1.00 93.38 88 GLY A CA 1
ATOM 668 C C . GLY A 1 88 ? -1.511 8.522 10.525 1.00 93.38 88 GLY A C 1
ATOM 669 O O . GLY A 1 88 ? -2.405 7.812 10.989 1.00 93.38 88 GLY A O 1
ATOM 670 N N . PHE A 1 89 ? -0.401 8.027 9.976 1.00 95.75 89 PHE A N 1
ATOM 671 C CA . PHE A 1 89 ? -0.189 6.603 9.730 1.00 95.75 89 PHE A CA 1
ATOM 672 C C . PHE A 1 89 ? -0.507 5.728 10.955 1.00 95.75 89 PHE A C 1
ATOM 674 O O . PHE A 1 89 ? 0.085 5.893 12.020 1.00 95.75 89 PHE A O 1
ATOM 681 N N . GLY A 1 90 ? -1.474 4.811 10.820 1.00 87.94 90 GLY A N 1
ATOM 682 C CA . GLY A 1 90 ? -1.873 3.885 11.883 1.00 87.94 90 GLY A CA 1
ATOM 683 C C . GLY A 1 90 ? -2.543 4.527 13.109 1.00 87.94 90 GLY A C 1
ATOM 684 O O . GLY A 1 90 ? -2.821 3.822 14.083 1.00 87.94 90 GLY A O 1
ATOM 685 N N . LYS A 1 91 ? -2.825 5.837 13.090 1.00 91.00 91 LYS A N 1
ATOM 686 C CA . LYS A 1 91 ? -3.561 6.526 14.156 1.00 91.00 91 LYS A CA 1
ATOM 687 C C . LYS A 1 91 ? -5.064 6.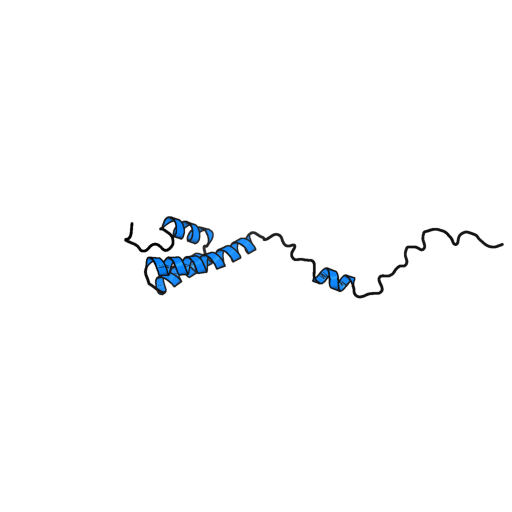302 13.987 1.00 91.00 91 LYS A C 1
ATOM 689 O O . LYS A 1 91 ? -5.616 6.452 12.894 1.00 91.00 91 LYS A O 1
ATOM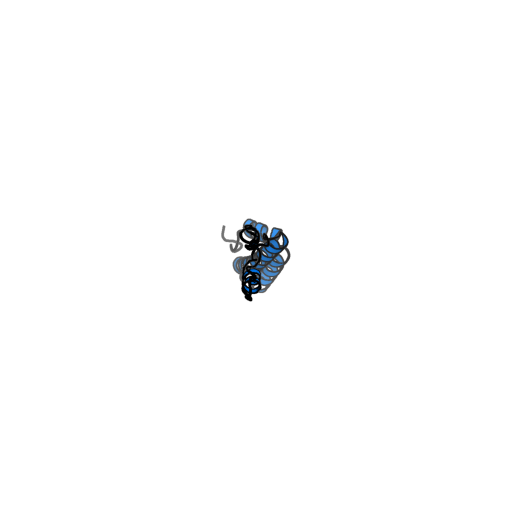 694 N N . LYS A 1 92 ? -5.736 5.956 15.088 1.00 85.19 92 LYS A N 1
ATOM 695 C CA . LYS A 1 92 ? -7.201 5.841 15.138 1.00 85.19 92 LYS A CA 1
ATOM 696 C C . LYS A 1 92 ? -7.836 7.217 14.957 1.00 85.19 92 LYS A C 1
ATOM 698 O O . LYS A 1 92 ? -7.360 8.203 15.518 1.00 85.19 92 LYS A O 1
ATOM 703 N N . LYS A 1 93 ? -8.936 7.274 14.209 1.00 69.50 93 LYS A N 1
ATOM 704 C CA . LYS A 1 93 ? -9.724 8.502 14.052 1.00 69.50 93 LYS A CA 1
ATOM 705 C C . LYS A 1 93 ? -10.299 8.885 15.429 1.00 69.50 93 LYS A C 1
ATOM 707 O O . LYS A 1 93 ? -11.017 8.082 16.015 1.00 69.50 93 LYS A O 1
ATOM 712 N N . GLY A 1 94 ? -9.944 10.061 15.959 1.00 65.06 94 GLY A N 1
ATOM 713 C CA . GLY A 1 94 ? -10.493 10.592 17.221 1.00 65.06 94 GLY A CA 1
ATOM 714 C C . GLY A 1 94 ? -9.557 10.630 18.438 1.00 65.06 94 GLY A C 1
ATOM 715 O O . GLY A 1 94 ? -10.003 11.018 19.510 1.00 65.06 94 GLY A O 1
ATOM 716 N N . LYS A 1 95 ? -8.276 10.267 18.305 1.00 57.84 95 LYS A N 1
ATOM 717 C CA . LYS A 1 95 ? -7.257 10.577 19.324 1.00 57.84 95 LYS A CA 1
ATOM 718 C C . LYS A 1 95 ? -6.284 11.599 18.737 1.00 57.84 95 LYS A C 1
ATOM 720 O O . LYS A 1 95 ? -5.412 11.212 17.958 1.00 57.84 95 LYS A O 1
ATOM 725 N N . SER A 1 96 ? -6.539 12.881 19.019 1.00 54.47 96 SER A N 1
ATOM 726 C CA . SER A 1 96 ? -5.606 13.978 18.729 1.00 54.47 96 SER A CA 1
ATOM 727 C C . SER A 1 96 ? -4.528 14.057 19.796 1.00 54.47 96 SER A C 1
ATOM 729 O O . SER A 1 96 ? -4.830 13.686 20.950 1.00 54.47 96 SER A O 1
#